Protein AF-A0A814EAT1-F1 (afdb_monomer_lite)

InterPro domains:
  IPR000109 Proton-dependent oligopeptide transporter family [PF00854] (18-79)
  IPR036259 MFS transporter superfamily [G3DSA:1.20.1250.20] (5-127)
  IPR036259 MFS transporter superfamily [SSF103473] (18-116)

Sequence (139 aa):
MNSEQLHVICIEDVPPLTVHILWQIIQYILLTVAEILVSITGLIFAYSQAPKRYKSVIMSAWLLTTAIGDLIVVLVAEVRLVKNQAGEFFLFAILMACGALIFGALGLRYKEIKPIDDVSEDQQLIIDKKAPEPEDIIE

Organism: NCBI:txid392033

Structure (mmCIF, N/CA/C/O backbone):
data_AF-A0A814EAT1-F1
#
_entry.id   AF-A0A814EAT1-F1
#
loop_
_atom_site.group_PDB
_atom_site.id
_atom_site.type_symbol
_atom_site.label_atom_id
_atom_site.label_alt_id
_atom_site.label_comp_id
_atom_site.label_asym_id
_atom_site.label_entity_id
_atom_site.label_seq_id
_atom_site.pdbx_PDB_ins_code
_atom_site.Cartn_x
_atom_site.Cartn_y
_atom_site.Cartn_z
_atom_site.occupancy
_atom_site.B_iso_or_equiv
_atom_site.auth_seq_id
_atom_site.auth_comp_id
_atom_site.auth_asym_id
_atom_site.auth_atom_id
_atom_site.pdbx_PDB_model_num
ATOM 1 N N . MET A 1 1 ? 63.106 -14.344 -14.082 1.00 48.66 1 MET A N 1
ATOM 2 C CA . MET A 1 1 ? 62.561 -13.310 -13.183 1.00 48.66 1 MET A CA 1
ATOM 3 C C . MET A 1 1 ? 61.749 -12.356 -14.039 1.00 48.66 1 MET A C 1
ATOM 5 O O . MET A 1 1 ? 62.345 -11.535 -14.711 1.00 48.66 1 MET A O 1
ATOM 9 N N . ASN A 1 2 ? 60.443 -12.598 -14.153 1.00 47.12 2 ASN A N 1
ATOM 10 C CA . ASN A 1 2 ? 59.424 -11.584 -14.442 1.00 47.12 2 ASN A CA 1
ATOM 11 C C . ASN A 1 2 ? 58.066 -12.250 -14.227 1.00 47.12 2 ASN A C 1
ATOM 13 O O . ASN A 1 2 ? 57.496 -12.898 -15.101 1.00 47.12 2 ASN A O 1
ATOM 17 N N . SER A 1 3 ? 57.680 -12.189 -12.963 1.00 56.75 3 SER A N 1
ATOM 18 C CA . SER A 1 3 ? 56.400 -12.550 -12.391 1.00 56.75 3 SER A CA 1
ATOM 19 C C . SER A 1 3 ? 55.269 -11.801 -13.098 1.00 56.75 3 SER A C 1
ATOM 21 O O . SER A 1 3 ? 55.304 -10.583 -13.221 1.00 56.75 3 SER A O 1
ATOM 23 N N . GLU A 1 4 ? 54.273 -12.583 -13.501 1.00 60.94 4 GLU A N 1
ATOM 24 C CA . GLU A 1 4 ? 52.855 -12.220 -13.535 1.00 60.94 4 GLU A CA 1
ATOM 25 C C . GLU A 1 4 ? 52.428 -11.168 -14.566 1.00 60.94 4 GLU A C 1
ATOM 27 O O . GLU A 1 4 ? 52.317 -9.971 -14.312 1.00 60.94 4 GLU A O 1
ATOM 32 N N . GLN A 1 5 ? 52.053 -11.698 -15.734 1.00 57.41 5 GLN A N 1
ATOM 33 C CA . GLN A 1 5 ? 50.922 -11.209 -16.518 1.00 57.41 5 GLN A CA 1
ATOM 34 C C . GLN A 1 5 ? 49.707 -11.044 -15.589 1.00 57.41 5 GLN A C 1
ATOM 36 O O . GLN A 1 5 ? 48.909 -11.966 -15.417 1.00 57.41 5 GLN A O 1
ATOM 41 N N . LEU A 1 6 ? 49.584 -9.878 -14.956 1.00 56.91 6 LEU A N 1
ATOM 42 C CA . LEU A 1 6 ? 48.354 -9.439 -14.316 1.00 56.91 6 LEU A CA 1
ATOM 43 C C . LEU A 1 6 ? 47.327 -9.247 -15.429 1.00 56.91 6 LEU A C 1
ATOM 45 O O . LEU A 1 6 ? 47.247 -8.202 -16.071 1.00 56.91 6 LEU A O 1
ATOM 49 N N . HIS A 1 7 ? 46.568 -10.306 -15.688 1.00 51.41 7 HIS A N 1
ATOM 50 C CA . HIS A 1 7 ? 45.357 -10.268 -16.484 1.00 51.41 7 HIS A CA 1
ATOM 51 C C . HIS A 1 7 ? 44.334 -9.439 -15.698 1.00 51.41 7 HIS A C 1
ATOM 53 O O . HIS A 1 7 ? 43.541 -9.966 -14.920 1.00 51.41 7 HIS A O 1
ATOM 59 N N . VAL A 1 8 ? 44.417 -8.115 -15.837 1.00 59.72 8 VAL A N 1
ATOM 60 C CA . VAL A 1 8 ? 43.425 -7.184 -15.306 1.00 59.72 8 VAL A CA 1
ATOM 61 C C . VAL A 1 8 ? 42.153 -7.412 -16.113 1.00 59.72 8 VAL A C 1
ATOM 63 O O . VAL A 1 8 ? 41.977 -6.880 -17.206 1.00 59.72 8 VAL A O 1
ATOM 66 N N . ILE A 1 9 ? 41.283 -8.273 -15.590 1.00 65.00 9 ILE A N 1
ATOM 67 C CA . ILE A 1 9 ? 39.902 -8.376 -16.043 1.00 65.00 9 ILE A CA 1
ATOM 68 C C . ILE A 1 9 ? 39.239 -7.086 -15.566 1.00 65.00 9 ILE A C 1
ATOM 70 O O . ILE A 1 9 ? 38.783 -6.995 -14.428 1.00 65.00 9 ILE A O 1
ATOM 74 N N . CYS A 1 10 ? 39.250 -6.055 -16.408 1.00 55.00 10 CYS A N 1
ATOM 75 C CA . CYS A 1 10 ? 38.364 -4.919 -16.227 1.00 55.00 10 CYS A CA 1
ATOM 76 C C . CYS A 1 10 ? 36.938 -5.457 -16.366 1.00 55.00 10 CYS A C 1
ATOM 78 O O . CYS A 1 10 ? 36.475 -5.725 -17.474 1.00 55.00 10 CYS A O 1
ATOM 80 N N . ILE A 1 11 ? 36.267 -5.676 -15.238 1.00 55.19 11 ILE A N 1
ATOM 81 C CA . ILE A 1 11 ? 34.826 -5.901 -15.211 1.00 55.19 11 ILE A CA 1
ATOM 82 C C . ILE A 1 11 ? 34.185 -4.531 -15.448 1.00 55.19 11 ILE A C 1
ATOM 84 O O . ILE A 1 11 ? 33.816 -3.834 -14.510 1.00 55.19 11 ILE A O 1
ATOM 88 N N . GLU A 1 12 ? 34.113 -4.118 -16.709 1.00 61.25 12 GLU A N 1
ATOM 89 C CA . GLU A 1 12 ? 33.227 -3.038 -17.140 1.00 61.25 12 GLU A CA 1
ATOM 90 C C . GLU A 1 12 ? 31.894 -3.691 -17.542 1.00 61.25 12 GLU A C 1
ATOM 92 O O . GLU A 1 12 ? 31.598 -3.856 -18.723 1.00 61.25 12 GLU A O 1
ATOM 97 N N . ASP A 1 13 ? 31.125 -4.164 -16.555 1.00 53.34 13 ASP A N 1
ATOM 98 C CA . ASP A 1 13 ? 29.834 -4.841 -16.778 1.00 53.34 13 ASP A CA 1
ATOM 99 C C . ASP A 1 13 ? 28.650 -3.951 -16.383 1.00 53.34 13 ASP A C 1
ATOM 101 O O . ASP A 1 13 ? 27.752 -4.344 -15.642 1.00 53.34 13 ASP A O 1
ATOM 105 N N . VAL A 1 14 ? 28.661 -2.696 -16.836 1.00 60.53 14 VAL A N 1
ATOM 106 C CA . VAL A 1 14 ? 27.442 -1.882 -16.870 1.00 60.53 14 VAL A CA 1
ATOM 107 C C . VAL A 1 14 ? 27.535 -0.856 -18.000 1.00 60.53 14 VAL A C 1
ATOM 109 O O . VAL A 1 14 ? 28.415 0.005 -17.963 1.00 60.53 14 VAL A O 1
ATOM 112 N N . PRO A 1 15 ? 26.642 -0.895 -19.008 1.00 64.00 15 PRO A N 1
ATOM 113 C CA . PRO A 1 15 ? 26.540 0.194 -19.971 1.00 64.00 15 PRO A CA 1
ATOM 114 C C . PRO A 1 15 ? 26.243 1.517 -19.238 1.00 64.00 15 PRO A C 1
ATOM 116 O O . PRO A 1 15 ? 25.535 1.512 -18.225 1.00 64.00 15 PRO A O 1
ATOM 119 N N . PRO A 1 16 ? 26.768 2.657 -19.724 1.00 54.06 16 PRO A N 1
ATOM 120 C CA . PRO A 1 16 ? 26.667 3.936 -19.037 1.00 54.06 16 PRO A CA 1
ATOM 121 C C . PRO A 1 16 ? 25.202 4.306 -18.790 1.00 54.06 16 PRO A C 1
ATOM 123 O O . PRO A 1 16 ? 24.387 4.367 -19.714 1.00 54.06 16 PRO A O 1
ATOM 126 N N . LEU A 1 17 ? 24.911 4.542 -17.511 1.00 59.91 17 LEU A N 1
ATOM 127 C CA . LEU A 1 17 ? 23.687 5.063 -16.909 1.00 59.91 17 LEU A CA 1
ATOM 128 C C . LEU A 1 17 ? 22.852 5.924 -17.882 1.00 59.91 17 LEU A C 1
ATOM 130 O O . LEU A 1 17 ? 23.020 7.137 -17.968 1.00 59.91 17 LEU A O 1
ATOM 134 N N . THR A 1 18 ? 21.937 5.294 -18.624 1.00 61.34 18 THR A N 1
ATOM 135 C CA . THR A 1 18 ? 21.117 5.972 -19.649 1.00 61.34 18 THR A CA 1
ATOM 136 C C . THR A 1 18 ? 19.918 6.715 -19.034 1.00 61.34 18 THR A C 1
ATOM 138 O O . THR A 1 18 ? 19.205 7.443 -19.720 1.00 61.34 18 THR A O 1
ATOM 141 N N . VAL A 1 19 ? 19.698 6.565 -17.724 1.00 68.75 19 VAL A N 1
ATOM 142 C CA . VAL A 1 19 ? 18.606 7.180 -16.957 1.00 68.75 19 VAL A CA 1
ATOM 143 C C . VAL A 1 19 ? 19.164 7.986 -15.787 1.00 68.75 19 VAL A C 1
ATOM 145 O O . VAL A 1 19 ? 19.921 7.474 -14.966 1.00 68.75 19 VAL A O 1
ATOM 148 N N . HIS A 1 20 ? 18.774 9.259 -15.689 1.00 78.38 20 HIS A N 1
ATOM 149 C CA . HIS A 1 20 ? 19.170 10.114 -14.571 1.00 78.38 20 HIS A CA 1
ATOM 150 C C . HIS A 1 20 ? 18.685 9.530 -13.237 1.00 78.38 20 HIS A C 1
ATOM 152 O O . HIS A 1 20 ? 17.485 9.376 -13.026 1.00 78.38 20 HIS A O 1
ATOM 158 N N . ILE A 1 21 ? 19.608 9.322 -12.294 1.00 81.19 21 ILE A N 1
ATOM 159 C CA . ILE A 1 21 ? 19.321 8.896 -10.911 1.00 81.19 21 ILE A CA 1
ATOM 160 C C . ILE A 1 21 ? 18.254 9.775 -10.224 1.00 81.19 21 ILE A C 1
ATOM 162 O O . ILE A 1 21 ? 17.457 9.288 -9.426 1.00 81.19 21 ILE A O 1
ATOM 166 N N . LEU A 1 22 ? 18.176 11.062 -10.587 1.00 83.81 22 LEU A N 1
ATOM 167 C CA . LEU A 1 22 ? 17.168 12.004 -10.085 1.00 83.81 22 LEU A CA 1
ATOM 168 C C . LEU A 1 22 ? 15.727 11.553 -10.373 1.00 83.81 22 LEU A C 1
ATOM 170 O O . LEU A 1 22 ? 14.838 11.787 -9.557 1.00 83.81 22 LEU A O 1
ATOM 174 N N . TRP A 1 23 ? 15.497 10.864 -11.492 1.00 85.06 23 TRP A N 1
ATOM 175 C CA . TRP A 1 23 ? 14.183 10.318 -11.836 1.00 85.06 23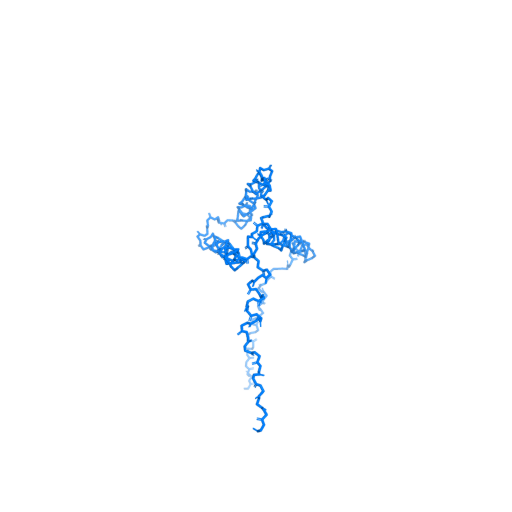 TRP A CA 1
ATOM 176 C C . TRP A 1 23 ? 13.809 9.071 -11.021 1.00 85.06 23 TRP A C 1
ATOM 178 O O . TRP A 1 23 ? 12.627 8.770 -10.880 1.00 85.06 23 TRP A O 1
ATOM 188 N N . GLN A 1 24 ? 14.777 8.371 -10.431 1.00 85.88 24 GLN A N 1
ATOM 189 C CA . GLN A 1 24 ? 14.509 7.274 -9.498 1.00 85.88 24 GLN A CA 1
ATOM 190 C C . GLN A 1 24 ? 14.049 7.820 -8.133 1.00 85.88 24 GLN A C 1
ATOM 192 O O . GLN A 1 24 ? 13.148 7.271 -7.502 1.00 85.88 24 GLN A O 1
ATOM 197 N N . ILE A 1 25 ? 14.631 8.942 -7.691 1.00 89.88 25 ILE A N 1
ATOM 198 C CA . ILE A 1 25 ? 14.323 9.568 -6.393 1.00 89.88 25 ILE A CA 1
ATOM 199 C C . ILE A 1 25 ? 12.845 9.954 -6.307 1.00 89.88 25 ILE A C 1
ATOM 201 O O . ILE A 1 25 ? 12.191 9.670 -5.304 1.00 89.88 25 ILE A O 1
ATOM 205 N N . ILE A 1 26 ? 12.298 10.557 -7.365 1.00 91.00 26 ILE A N 1
ATOM 206 C CA . ILE A 1 26 ? 10.885 10.956 -7.382 1.00 91.00 26 ILE A CA 1
ATOM 207 C C . ILE A 1 26 ? 9.944 9.750 -7.237 1.00 91.00 26 ILE A C 1
ATOM 209 O O . ILE A 1 26 ? 8.929 9.850 -6.550 1.00 91.00 26 ILE A O 1
ATOM 213 N N . GLN A 1 27 ? 10.302 8.592 -7.802 1.00 90.31 27 GLN A N 1
ATOM 214 C CA . GLN A 1 27 ? 9.508 7.368 -7.675 1.00 90.31 27 GLN A CA 1
ATOM 215 C C . GLN A 1 27 ? 9.521 6.835 -6.237 1.00 90.31 27 GLN A C 1
ATOM 217 O O . GLN A 1 27 ? 8.465 6.490 -5.715 1.00 90.31 27 GLN A O 1
ATOM 222 N N . TYR A 1 28 ? 10.676 6.836 -5.562 1.00 91.88 28 TYR A N 1
ATOM 223 C CA . TYR A 1 28 ? 10.766 6.415 -4.158 1.00 91.88 28 TYR A CA 1
ATOM 224 C C . TYR A 1 28 ? 10.005 7.345 -3.208 1.00 91.88 28 TYR A C 1
ATOM 226 O O . TYR A 1 28 ? 9.343 6.875 -2.282 1.00 91.88 28 TYR A O 1
ATOM 234 N N . ILE A 1 29 ? 10.042 8.658 -3.446 1.00 95.12 29 ILE A N 1
ATOM 235 C CA . ILE A 1 29 ? 9.265 9.614 -2.645 1.00 95.12 29 ILE A CA 1
ATOM 236 C C . ILE A 1 29 ? 7.767 9.341 -2.808 1.00 95.12 29 ILE A C 1
ATOM 238 O O . ILE A 1 29 ? 7.042 9.251 -1.822 1.00 95.12 29 ILE A O 1
ATOM 242 N N . LEU A 1 30 ? 7.293 9.158 -4.042 1.00 93.50 30 LEU A N 1
ATOM 243 C CA . LEU A 1 30 ? 5.880 8.881 -4.292 1.00 93.50 30 LEU A CA 1
ATOM 244 C C . LEU A 1 30 ? 5.446 7.539 -3.682 1.00 93.50 30 LEU A C 1
ATOM 246 O O . LEU A 1 30 ? 4.382 7.467 -3.068 1.00 93.50 30 LEU A O 1
ATOM 250 N N . LEU A 1 31 ? 6.283 6.504 -3.798 1.00 92.44 31 LEU A N 1
ATOM 251 C CA . LEU A 1 31 ? 6.033 5.185 -3.216 1.00 92.44 31 LEU A CA 1
ATOM 252 C C . LEU A 1 31 ? 5.895 5.253 -1.690 1.00 92.44 31 LEU A C 1
ATOM 254 O O . LEU A 1 31 ? 4.928 4.735 -1.142 1.00 92.44 31 LEU A O 1
ATOM 258 N N . THR A 1 32 ? 6.822 5.929 -1.011 1.00 94.75 32 THR A N 1
ATOM 259 C CA . THR A 1 32 ? 6.813 6.040 0.459 1.00 94.75 32 THR A CA 1
ATOM 260 C C . THR A 1 32 ? 5.619 6.843 0.974 1.00 94.75 32 THR A C 1
ATOM 262 O O . THR A 1 32 ? 4.998 6.458 1.962 1.00 94.75 32 THR A O 1
ATOM 265 N N . VAL A 1 33 ? 5.228 7.921 0.284 1.00 95.25 33 VAL A N 1
ATOM 266 C CA . VAL A 1 33 ? 4.002 8.667 0.618 1.00 95.25 33 VAL A CA 1
ATOM 267 C C . VAL A 1 33 ? 2.765 7.783 0.447 1.00 95.25 33 VAL A C 1
ATOM 269 O O . VAL A 1 33 ? 1.908 7.761 1.330 1.00 95.25 33 VAL A O 1
ATOM 272 N N . ALA A 1 34 ? 2.676 7.024 -0.649 1.00 91.31 34 ALA A N 1
ATOM 273 C CA . ALA A 1 34 ? 1.571 6.094 -0.875 1.00 91.31 34 ALA A CA 1
ATOM 274 C C . ALA A 1 34 ? 1.511 4.999 0.204 1.00 91.31 34 ALA A C 1
ATOM 276 O O . ALA A 1 34 ? 0.435 4.696 0.720 1.00 91.31 34 ALA A O 1
ATOM 277 N N . GLU A 1 35 ? 2.660 4.448 0.590 1.00 90.44 35 GLU A N 1
ATOM 278 C CA . GLU A 1 35 ? 2.766 3.430 1.633 1.00 90.44 35 GLU A CA 1
ATOM 279 C C . GLU A 1 35 ? 2.287 3.949 2.992 1.00 90.44 35 GLU A C 1
ATOM 281 O O . GLU A 1 35 ? 1.480 3.294 3.647 1.00 90.44 35 GLU A O 1
ATOM 286 N N . ILE A 1 36 ? 2.709 5.148 3.403 1.00 93.62 36 ILE A N 1
ATOM 287 C CA . ILE A 1 36 ? 2.289 5.752 4.676 1.00 93.62 36 ILE A CA 1
ATOM 288 C C . ILE A 1 36 ? 0.769 5.973 4.702 1.00 93.62 36 ILE A C 1
ATOM 290 O O . ILE A 1 36 ? 0.115 5.636 5.693 1.00 93.62 36 ILE A O 1
ATOM 294 N N . LEU A 1 37 ? 0.203 6.500 3.610 1.00 91.50 37 LEU A N 1
ATOM 295 C CA . LEU A 1 37 ? -1.228 6.798 3.503 1.00 91.50 37 LEU A CA 1
ATOM 296 C C . LEU A 1 37 ? -2.104 5.543 3.529 1.00 91.50 37 LEU A C 1
ATOM 298 O O . LEU A 1 37 ? -3.201 5.576 4.076 1.00 91.50 37 LEU A O 1
ATOM 302 N N . VAL A 1 38 ? -1.649 4.439 2.938 1.00 88.25 38 VAL A N 1
ATOM 303 C CA . VAL A 1 38 ? -2.427 3.194 2.921 1.00 88.25 38 VAL A CA 1
ATOM 304 C C . VAL A 1 38 ? -2.177 2.379 4.188 1.00 88.25 38 VAL A C 1
ATOM 306 O O . VAL A 1 38 ? -3.126 1.901 4.807 1.00 88.25 38 VAL A O 1
ATOM 309 N N . SER A 1 39 ? -0.916 2.238 4.599 1.00 90.12 39 SER A N 1
ATOM 310 C CA . SER A 1 39 ? -0.517 1.310 5.656 1.00 90.12 39 SER A CA 1
ATOM 311 C C . SER A 1 39 ? -0.753 1.865 7.056 1.00 90.12 39 SER A C 1
ATOM 313 O O . SER A 1 39 ? -1.537 1.309 7.826 1.00 90.12 39 SER A O 1
ATOM 315 N N . ILE A 1 40 ? -0.146 3.008 7.385 1.00 88.44 40 ILE A N 1
ATOM 316 C CA . ILE A 1 40 ? -0.226 3.574 8.739 1.00 88.44 40 ILE A CA 1
ATOM 317 C C . ILE A 1 40 ? -1.643 4.082 9.012 1.00 88.44 40 ILE A C 1
ATOM 319 O O . ILE A 1 40 ? -2.244 3.743 10.033 1.00 88.44 40 ILE A O 1
ATOM 323 N N . THR A 1 41 ? -2.212 4.859 8.089 1.00 89.69 41 THR A N 1
ATOM 324 C CA . THR A 1 41 ? -3.568 5.399 8.255 1.00 89.69 41 THR A CA 1
ATOM 325 C C . THR A 1 41 ? -4.631 4.297 8.228 1.00 89.69 41 THR A C 1
ATOM 327 O O . THR A 1 41 ? -5.548 4.325 9.050 1.00 89.69 41 THR A O 1
ATOM 330 N N . GLY A 1 42 ? -4.498 3.300 7.344 1.00 86.25 42 GLY A N 1
ATOM 331 C CA . GLY A 1 42 ? -5.428 2.170 7.262 1.00 86.25 42 GLY A CA 1
ATOM 332 C C . GLY A 1 42 ? -5.458 1.339 8.543 1.00 86.25 42 GLY A C 1
ATOM 333 O O . GLY A 1 42 ? -6.534 0.985 9.030 1.00 86.25 42 GLY A O 1
ATOM 334 N N . LEU A 1 43 ? -4.293 1.098 9.148 1.00 85.69 43 LEU A N 1
ATOM 335 C CA . LEU A 1 43 ? -4.198 0.347 10.395 1.00 85.69 43 LEU A CA 1
ATOM 336 C C . LEU A 1 43 ? -4.789 1.117 11.588 1.00 85.69 43 LEU A C 1
ATOM 338 O O . LEU A 1 43 ? -5.480 0.530 12.420 1.00 85.69 43 LEU A O 1
ATOM 342 N N . ILE A 1 44 ? -4.585 2.437 11.653 1.00 84.81 44 ILE A N 1
ATOM 343 C CA . ILE A 1 44 ? -5.189 3.298 12.687 1.00 84.81 44 ILE A CA 1
ATOM 344 C C . ILE A 1 44 ? -6.717 3.304 12.563 1.00 84.81 44 ILE A C 1
ATOM 346 O O . ILE A 1 44 ? -7.417 3.193 13.571 1.00 84.81 44 ILE A O 1
ATOM 350 N N . PHE A 1 45 ? -7.239 3.371 11.336 1.00 84.31 45 PHE A N 1
ATOM 351 C CA . PHE A 1 45 ? -8.673 3.252 11.086 1.00 84.31 45 PHE A CA 1
ATOM 352 C C . PHE A 1 45 ? -9.207 1.882 11.524 1.00 84.31 45 PHE A C 1
ATOM 354 O O . PHE A 1 45 ? -10.188 1.815 12.265 1.00 84.31 45 PHE A O 1
ATOM 361 N N . ALA A 1 46 ? -8.530 0.793 11.150 1.00 84.44 46 ALA A N 1
ATOM 362 C CA . ALA A 1 46 ? -8.920 -0.559 11.540 1.00 84.44 46 ALA A CA 1
ATOM 363 C C . ALA A 1 46 ? -8.925 -0.746 13.066 1.00 84.44 46 ALA A C 1
ATOM 365 O O . ALA A 1 46 ? -9.856 -1.336 13.609 1.00 84.44 46 ALA A O 1
ATOM 366 N N . TYR A 1 47 ? -7.936 -0.195 13.778 1.00 81.62 47 TYR A N 1
ATOM 367 C CA . TYR A 1 47 ? -7.914 -0.210 15.242 1.00 81.62 47 TYR A CA 1
ATOM 368 C C . TYR A 1 47 ? -9.002 0.652 15.875 1.00 81.62 47 TYR A C 1
ATOM 370 O O . TYR A 1 47 ? -9.510 0.283 16.932 1.00 81.62 47 TYR A O 1
ATOM 378 N N . SER A 1 48 ? -9.379 1.767 15.248 1.00 78.94 48 SER A N 1
ATOM 379 C CA . SER A 1 48 ? -10.475 2.612 15.727 1.00 78.94 48 SER A CA 1
ATOM 380 C C . SER A 1 48 ? -11.844 1.953 15.560 1.00 78.94 48 SER A C 1
ATOM 382 O O . SER A 1 48 ? -12.753 2.254 16.327 1.00 78.94 48 SER A O 1
ATOM 384 N N . GLN A 1 49 ? -12.005 1.079 14.567 1.00 78.31 49 GLN A N 1
ATOM 385 C CA . GLN A 1 49 ? -13.259 0.369 14.296 1.00 78.31 49 GLN A CA 1
ATOM 386 C C . GLN A 1 49 ? -13.356 -0.978 15.035 1.00 78.31 49 GLN A C 1
ATOM 388 O O . GLN A 1 49 ? -14.357 -1.684 14.916 1.00 78.31 49 GLN A O 1
ATOM 393 N N . ALA A 1 50 ? -12.327 -1.357 15.796 1.00 68.44 50 ALA A N 1
ATOM 394 C CA . ALA A 1 50 ? -12.230 -2.666 16.419 1.00 68.44 50 ALA A CA 1
ATOM 395 C C . ALA A 1 50 ? -12.414 -2.627 17.943 1.00 68.44 50 ALA A C 1
ATOM 397 O O . ALA A 1 50 ? -11.812 -1.789 18.619 1.00 68.44 50 ALA A O 1
ATOM 398 N N . PRO A 1 51 ? -13.153 -3.588 18.528 1.00 64.44 51 PRO A N 1
ATOM 399 C CA . PRO A 1 51 ? -13.219 -3.741 19.976 1.00 64.44 51 PRO A CA 1
ATOM 400 C C . PRO A 1 51 ? -11.820 -3.962 20.572 1.00 64.44 51 PRO A C 1
ATOM 402 O O . PRO A 1 51 ? -10.995 -4.683 20.002 1.00 64.44 51 PRO A O 1
ATOM 405 N N . LYS A 1 52 ? -11.562 -3.401 21.762 1.00 63.44 52 LYS A N 1
ATOM 406 C CA . LYS A 1 52 ? -10.233 -3.354 22.410 1.00 63.44 52 LYS A CA 1
ATOM 407 C C . LYS A 1 52 ? -9.533 -4.725 22.562 1.00 63.44 52 LYS A C 1
ATOM 409 O O . LYS A 1 52 ? -8.306 -4.763 22.628 1.00 63.44 52 LYS A O 1
ATOM 414 N N . ARG A 1 53 ? -10.270 -5.846 22.544 1.00 68.31 53 ARG A N 1
ATOM 415 C CA . ARG A 1 53 ? -9.732 -7.223 22.609 1.00 68.31 53 ARG A CA 1
ATOM 416 C C . ARG A 1 53 ? -9.146 -7.775 21.298 1.00 68.31 53 ARG A C 1
ATOM 418 O O . ARG A 1 53 ? -8.421 -8.761 21.362 1.00 68.31 53 ARG A O 1
ATOM 425 N N . TYR A 1 54 ? -9.394 -7.165 20.134 1.00 79.06 54 TYR A N 1
ATOM 426 C CA . TYR A 1 54 ? -8.984 -7.724 18.828 1.00 79.06 54 TYR A CA 1
ATOM 427 C C . TYR A 1 54 ? -7.755 -7.061 18.189 1.00 79.06 54 TYR A C 1
ATOM 429 O O . TYR A 1 54 ? -7.407 -7.383 17.054 1.00 79.06 54 TYR A O 1
ATOM 437 N N . LYS A 1 55 ? -7.049 -6.177 18.907 1.00 76.06 55 LYS A N 1
ATOM 438 C CA . LYS A 1 55 ? -5.891 -5.440 18.362 1.00 76.06 55 LYS A CA 1
ATOM 439 C C . LYS A 1 55 ? -4.816 -6.362 17.769 1.00 76.06 55 LYS A C 1
ATOM 441 O O . LYS A 1 55 ? -4.344 -6.122 16.664 1.00 76.06 55 LYS A O 1
ATOM 446 N N . SER A 1 56 ? -4.477 -7.454 18.461 1.00 86.75 56 SER A N 1
ATOM 447 C CA . SER A 1 56 ? -3.471 -8.414 17.976 1.00 86.75 56 SER A CA 1
ATOM 448 C C . SER A 1 56 ? -3.927 -9.180 16.727 1.00 86.75 56 SER A C 1
ATOM 450 O O . SER A 1 56 ? -3.111 -9.427 15.844 1.00 86.75 56 SER A O 1
ATOM 452 N N . VAL A 1 57 ? -5.223 -9.494 16.618 1.00 86.19 57 VAL A N 1
ATOM 453 C CA . VAL A 1 57 ? -5.795 -10.203 15.459 1.00 86.19 57 VAL A CA 1
ATOM 454 C C . VAL A 1 57 ? -5.780 -9.319 14.212 1.00 86.19 57 VAL A C 1
ATOM 456 O O . VAL A 1 57 ? -5.494 -9.794 13.120 1.00 86.19 57 VAL A O 1
ATOM 459 N N . ILE A 1 58 ? -6.044 -8.021 14.362 1.00 87.88 58 ILE A N 1
ATOM 460 C CA . ILE A 1 58 ? -5.990 -7.073 13.240 1.00 87.88 58 ILE A CA 1
ATOM 461 C C . ILE A 1 58 ? -4.554 -6.879 12.767 1.00 87.88 58 ILE A C 1
ATOM 463 O O . ILE A 1 58 ? -4.314 -6.874 11.565 1.00 87.88 58 ILE A O 1
ATOM 467 N N . MET A 1 59 ? -3.594 -6.796 13.693 1.00 89.25 59 MET A N 1
ATOM 468 C CA . MET A 1 59 ? -2.178 -6.723 13.333 1.00 89.25 59 MET A CA 1
ATOM 469 C C . MET A 1 59 ? -1.715 -7.973 12.576 1.00 89.25 59 MET A C 1
ATOM 471 O O . MET A 1 59 ? -1.031 -7.864 11.561 1.00 89.25 59 MET A O 1
ATOM 475 N N . SER A 1 60 ? -2.087 -9.171 13.038 1.00 91.56 60 SER A N 1
ATOM 476 C CA . SER A 1 60 ? -1.704 -10.410 12.356 1.00 91.56 60 SER A CA 1
ATOM 477 C C . SER A 1 60 ? -2.397 -10.562 11.001 1.00 91.56 60 SER A C 1
ATOM 479 O O . SER A 1 60 ? -1.752 -10.980 10.044 1.00 91.56 60 SER A O 1
ATOM 481 N N . ALA A 1 61 ? -3.667 -10.164 10.880 1.00 90.88 61 ALA A N 1
ATOM 482 C CA . ALA A 1 61 ? -4.383 -10.133 9.604 1.00 90.88 61 ALA A CA 1
ATOM 483 C C . ALA A 1 61 ? -3.771 -9.126 8.614 1.00 90.88 61 ALA A C 1
ATOM 485 O O . ALA A 1 61 ? -3.683 -9.406 7.416 1.00 90.88 61 ALA A O 1
ATOM 486 N N . TRP A 1 62 ? -3.303 -7.981 9.116 1.00 90.44 62 TRP A N 1
ATOM 487 C CA . TRP A 1 62 ? -2.576 -6.994 8.323 1.00 90.44 62 TRP A CA 1
ATOM 488 C C . TRP A 1 62 ? -1.279 -7.587 7.758 1.00 90.44 62 TRP A C 1
ATOM 490 O O . TRP A 1 62 ? -1.091 -7.612 6.544 1.00 90.44 62 TRP A O 1
ATOM 500 N N . LEU A 1 63 ? -0.436 -8.166 8.622 1.00 92.44 63 LEU A N 1
ATOM 501 C CA . LEU A 1 63 ? 0.818 -8.816 8.219 1.00 92.44 63 LEU A CA 1
ATOM 502 C C . LEU A 1 63 ? 0.595 -9.999 7.269 1.00 92.44 63 LEU A C 1
ATOM 504 O O . LEU A 1 63 ? 1.364 -10.188 6.330 1.00 92.44 63 LEU A O 1
ATOM 508 N N . LEU A 1 64 ? -0.467 -10.781 7.482 1.00 94.12 64 LEU A N 1
ATOM 509 C CA . LEU A 1 64 ? -0.839 -11.878 6.590 1.00 94.12 64 LEU A CA 1
ATOM 510 C C . LEU A 1 64 ? -1.166 -11.364 5.184 1.00 94.12 64 LEU A C 1
ATOM 512 O O . LEU A 1 64 ? -0.748 -11.963 4.198 1.00 94.12 64 LEU A O 1
ATOM 516 N N . THR A 1 65 ? -1.883 -10.244 5.089 1.00 91.31 65 THR A N 1
ATOM 517 C CA . THR A 1 65 ? -2.219 -9.631 3.798 1.00 91.31 65 THR A CA 1
ATOM 518 C C . THR A 1 65 ? -0.961 -9.132 3.084 1.00 91.31 65 THR A C 1
ATOM 520 O O . THR A 1 65 ? -0.811 -9.381 1.888 1.00 91.31 65 THR A O 1
ATOM 523 N N . THR A 1 66 ? -0.021 -8.511 3.808 1.00 92.69 66 THR A N 1
ATOM 524 C CA . THR A 1 66 ? 1.295 -8.130 3.261 1.00 92.69 66 THR A CA 1
ATOM 525 C C . THR A 1 66 ? 2.058 -9.347 2.736 1.00 92.69 66 THR A C 1
ATOM 527 O O . THR A 1 66 ? 2.500 -9.335 1.591 1.00 92.69 66 THR A O 1
ATOM 530 N N . ALA A 1 67 ? 2.125 -10.433 3.512 1.00 95.19 67 ALA A N 1
ATOM 531 C CA . ALA A 1 67 ? 2.815 -11.657 3.103 1.00 95.19 67 ALA A CA 1
ATOM 532 C C . ALA A 1 67 ? 2.196 -12.303 1.851 1.00 95.19 67 ALA A C 1
ATOM 534 O O . ALA A 1 67 ? 2.915 -12.817 0.996 1.00 95.19 67 ALA A O 1
ATOM 535 N N . ILE A 1 68 ? 0.865 -12.264 1.713 1.00 94.81 68 ILE A N 1
ATOM 536 C CA . ILE A 1 68 ? 0.180 -12.722 0.496 1.00 94.81 68 ILE A CA 1
ATOM 537 C C . ILE A 1 68 ? 0.553 -11.834 -0.700 1.00 94.81 68 ILE A C 1
ATOM 539 O O . ILE A 1 68 ? 0.774 -12.354 -1.792 1.00 94.81 68 ILE A O 1
ATOM 543 N N . GLY A 1 69 ? 0.653 -10.516 -0.506 1.00 91.88 69 GLY A N 1
ATOM 544 C CA . GLY A 1 69 ? 1.116 -9.584 -1.537 1.00 91.88 69 GLY A CA 1
ATOM 545 C C . GLY A 1 69 ? 2.522 -9.921 -2.035 1.00 91.88 69 GLY A C 1
ATOM 546 O O . GLY A 1 69 ? 2.722 -10.092 -3.238 1.00 91.88 69 GLY A O 1
ATOM 547 N N . ASP A 1 70 ? 3.465 -10.113 -1.112 1.00 92.75 70 ASP A N 1
ATOM 548 C CA . ASP A 1 70 ? 4.845 -10.492 -1.440 1.00 92.75 70 ASP A CA 1
ATOM 549 C C . ASP A 1 70 ? 4.909 -11.853 -2.147 1.00 92.75 70 ASP A C 1
ATOM 551 O O . ASP A 1 70 ? 5.627 -12.016 -3.137 1.00 92.75 70 ASP A O 1
ATOM 555 N N . LEU A 1 71 ? 4.103 -12.822 -1.700 1.00 93.81 71 LEU A N 1
ATOM 556 C CA . LEU A 1 71 ? 4.003 -14.135 -2.335 1.00 93.81 71 LEU A CA 1
ATOM 557 C C . LEU A 1 71 ? 3.537 -14.033 -3.794 1.00 93.81 71 LEU A C 1
ATOM 559 O O . LEU A 1 71 ? 4.080 -14.724 -4.656 1.00 93.81 71 LEU A O 1
ATOM 563 N N . ILE A 1 72 ? 2.557 -13.172 -4.088 1.00 89.88 72 ILE A N 1
ATOM 564 C CA . ILE A 1 72 ? 2.082 -12.943 -5.460 1.00 89.88 72 ILE A CA 1
ATOM 565 C C . ILE A 1 72 ? 3.204 -12.358 -6.323 1.00 89.88 72 ILE A C 1
ATOM 567 O O . ILE A 1 72 ? 3.401 -12.817 -7.447 1.00 89.88 72 ILE A O 1
ATOM 571 N N . VAL A 1 73 ? 3.962 -11.384 -5.810 1.00 89.75 73 VAL A N 1
ATOM 572 C CA . VAL A 1 73 ? 5.080 -10.768 -6.547 1.00 89.75 73 VAL A CA 1
ATOM 573 C C . VAL A 1 73 ? 6.156 -11.802 -6.880 1.00 89.75 73 VAL A C 1
ATOM 575 O O . VAL A 1 73 ? 6.582 -11.893 -8.032 1.00 89.75 73 VAL A O 1
ATOM 578 N N . VAL A 1 74 ? 6.549 -12.628 -5.905 1.00 90.75 74 VAL A N 1
ATOM 579 C CA . VAL A 1 74 ? 7.539 -13.699 -6.106 1.00 90.75 74 VAL A CA 1
ATOM 580 C C . VAL A 1 74 ? 7.039 -14.738 -7.106 1.00 90.75 74 VAL A C 1
ATOM 582 O O . VAL A 1 74 ? 7.781 -15.137 -8.002 1.00 90.75 74 VAL A O 1
ATOM 585 N N . LEU A 1 75 ? 5.773 -15.150 -7.004 1.00 89.00 75 LEU A N 1
ATOM 586 C CA . LEU A 1 75 ? 5.183 -16.114 -7.930 1.00 89.00 75 LEU A CA 1
ATOM 587 C C . LEU A 1 75 ? 5.197 -15.589 -9.372 1.00 89.00 75 LEU A C 1
ATOM 589 O O . LEU A 1 75 ? 5.556 -16.321 -10.291 1.00 89.00 75 LEU A O 1
ATOM 593 N N . VAL A 1 76 ? 4.827 -14.323 -9.581 1.00 85.50 76 VAL A N 1
ATOM 594 C CA . VAL A 1 76 ? 4.836 -13.704 -10.916 1.00 85.50 76 VAL A CA 1
ATOM 595 C C . VAL A 1 76 ? 6.258 -13.635 -11.482 1.00 85.50 76 VAL A C 1
ATOM 597 O O . VAL A 1 76 ? 6.443 -13.923 -12.666 1.00 85.50 76 VAL A O 1
ATOM 600 N N . ALA A 1 77 ? 7.249 -13.318 -10.643 1.00 84.88 77 ALA A N 1
ATOM 601 C CA . ALA A 1 77 ? 8.654 -13.266 -11.039 1.00 84.88 77 ALA A CA 1
ATOM 602 C C . ALA A 1 77 ? 9.211 -14.648 -11.435 1.00 84.88 77 ALA A C 1
ATOM 604 O O . ALA A 1 77 ? 9.891 -14.772 -12.455 1.00 84.88 77 ALA A O 1
ATOM 605 N N . GLU A 1 78 ? 8.885 -15.700 -10.680 1.00 85.12 78 GLU A N 1
ATOM 606 C CA . GLU A 1 78 ? 9.388 -17.056 -10.934 1.00 85.12 78 GLU A CA 1
ATOM 607 C C . GLU A 1 78 ? 8.755 -17.684 -12.183 1.00 85.12 78 GLU A C 1
ATOM 609 O O . GLU A 1 78 ? 9.428 -18.317 -12.998 1.00 85.12 78 GLU A O 1
ATOM 614 N N . VAL A 1 79 ? 7.451 -17.468 -12.383 1.00 81.31 79 VAL A N 1
ATOM 615 C CA . VAL A 1 79 ? 6.705 -18.058 -13.504 1.00 81.31 79 VAL A CA 1
ATOM 616 C C . VAL A 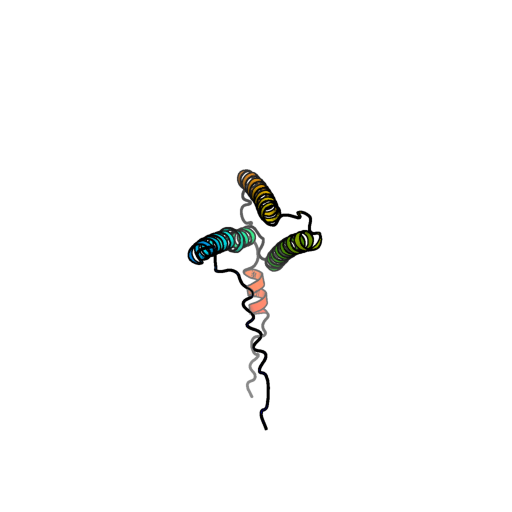1 79 ? 7.074 -17.398 -14.848 1.00 81.31 79 VAL A C 1
ATOM 618 O O . VAL A 1 79 ? 6.724 -17.929 -15.903 1.00 81.31 79 VAL A O 1
ATOM 621 N N . ARG A 1 80 ? 7.815 -16.271 -14.845 1.00 74.62 80 ARG A N 1
ATOM 622 C CA . ARG A 1 80 ? 8.196 -15.495 -16.046 1.00 74.62 80 ARG A CA 1
ATOM 623 C C . ARG A 1 80 ? 7.013 -15.306 -16.998 1.00 74.62 80 ARG A C 1
ATOM 625 O O . ARG A 1 80 ? 7.119 -15.542 -18.206 1.00 74.62 80 ARG A O 1
ATOM 632 N N . LEU A 1 81 ? 5.861 -14.914 -16.444 1.00 66.31 81 LEU A N 1
ATOM 633 C CA . LEU A 1 81 ? 4.604 -14.834 -17.197 1.00 66.31 81 LEU A CA 1
ATOM 634 C C . LEU A 1 81 ? 4.694 -13.904 -18.412 1.00 66.31 81 LEU A C 1
ATOM 636 O O . LEU A 1 81 ? 3.980 -14.112 -19.394 1.00 66.31 81 LEU A O 1
ATOM 640 N N . VAL A 1 82 ? 5.578 -12.903 -18.379 1.00 71.69 82 VAL A N 1
ATOM 641 C CA . VAL A 1 82 ? 5.783 -11.965 -19.481 1.00 71.69 82 VAL A CA 1
ATOM 642 C C . VAL A 1 82 ? 7.267 -11.909 -19.835 1.00 71.69 82 VAL A C 1
ATOM 644 O O . VAL A 1 82 ? 8.099 -11.527 -19.029 1.00 71.69 82 VAL A O 1
ATOM 647 N N . LYS A 1 83 ? 7.618 -12.254 -21.081 1.00 72.44 83 LYS A N 1
ATOM 648 C CA . LYS A 1 83 ? 9.016 -12.220 -21.562 1.00 72.44 83 LYS A CA 1
ATOM 649 C C . LYS A 1 83 ? 9.612 -10.804 -21.634 1.00 72.44 83 LYS A C 1
ATOM 651 O O . LYS A 1 83 ? 10.825 -10.664 -21.755 1.00 72.44 83 LYS A O 1
ATOM 656 N N . ASN A 1 84 ? 8.766 -9.773 -21.582 1.00 80.06 84 ASN A N 1
ATOM 657 C CA . ASN A 1 84 ? 9.151 -8.367 -21.660 1.00 80.06 84 ASN A CA 1
ATOM 658 C C . ASN A 1 84 ? 9.018 -7.691 -20.289 1.00 80.06 84 ASN A C 1
ATOM 660 O O . ASN A 1 84 ? 7.909 -7.574 -19.771 1.00 80.06 84 ASN A O 1
ATOM 664 N N . GLN A 1 85 ? 10.110 -7.110 -19.791 1.00 76.81 85 GLN A N 1
ATOM 665 C CA . GLN A 1 85 ? 10.158 -6.387 -18.512 1.00 76.81 85 GLN A CA 1
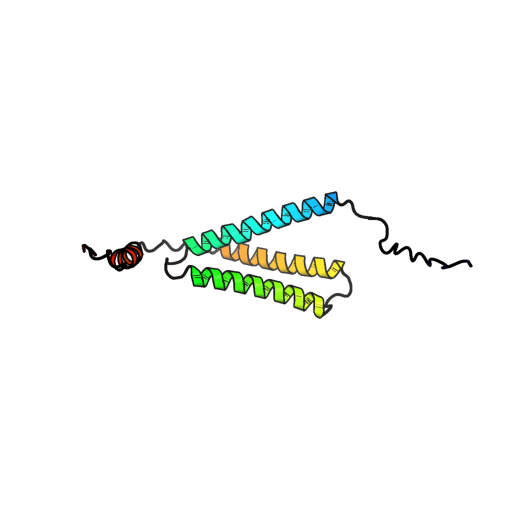ATOM 666 C C . GLN A 1 85 ? 9.166 -5.210 -18.434 1.00 76.81 85 GLN A C 1
ATOM 668 O O . GLN A 1 85 ? 8.552 -4.966 -17.401 1.00 76.81 85 GLN A O 1
ATOM 673 N N . ALA A 1 86 ? 8.921 -4.515 -19.552 1.00 82.19 86 ALA A N 1
ATOM 674 C CA . ALA A 1 86 ? 7.888 -3.478 -19.610 1.00 82.19 86 ALA A CA 1
ATOM 675 C C . ALA A 1 86 ? 6.478 -4.038 -19.343 1.00 82.19 86 ALA A C 1
ATOM 677 O O . ALA A 1 86 ? 5.667 -3.392 -18.686 1.00 82.19 86 ALA A O 1
ATOM 678 N N . GLY A 1 87 ? 6.186 -5.247 -19.830 1.00 82.81 87 GLY A N 1
ATOM 679 C CA . GLY A 1 87 ? 4.884 -5.877 -19.639 1.00 82.81 87 GLY A CA 1
ATOM 680 C C . GLY A 1 87 ? 4.651 -6.349 -18.203 1.00 82.81 87 GLY A C 1
ATOM 681 O O . GLY A 1 87 ? 3.516 -6.298 -17.742 1.00 82.81 87 GLY A O 1
ATOM 682 N N . GLU A 1 88 ? 5.706 -6.714 -17.469 1.00 83.06 88 GLU A N 1
ATOM 683 C CA . GLU A 1 88 ? 5.621 -6.991 -16.028 1.00 83.06 88 GLU A CA 1
ATOM 684 C C . GLU A 1 88 ? 5.227 -5.732 -15.243 1.00 83.06 88 GLU A C 1
ATOM 686 O O . GLU A 1 88 ? 4.302 -5.775 -14.432 1.00 83.06 88 GLU A O 1
ATOM 691 N N . PHE A 1 89 ? 5.842 -4.580 -15.545 1.00 85.44 89 PHE A N 1
ATOM 692 C CA . PHE A 1 89 ? 5.471 -3.309 -14.914 1.00 85.44 89 PHE A CA 1
ATOM 693 C C . PHE A 1 89 ? 4.019 -2.912 -15.205 1.00 85.44 89 PHE A C 1
ATOM 695 O O . PHE A 1 89 ? 3.309 -2.480 -14.296 1.00 85.44 89 PHE A O 1
ATOM 702 N N . PHE A 1 90 ? 3.545 -3.094 -16.442 1.00 88.38 90 PHE A N 1
ATOM 703 C CA . PHE A 1 90 ? 2.141 -2.838 -16.778 1.00 88.38 90 PHE A CA 1
ATOM 704 C C . PHE A 1 90 ? 1.182 -3.814 -16.091 1.00 88.38 90 PHE A C 1
ATOM 706 O O . PHE A 1 90 ? 0.116 -3.392 -15.647 1.00 88.38 90 PHE A O 1
ATOM 713 N N . LEU A 1 91 ? 1.550 -5.091 -15.960 1.00 88.06 91 LEU A N 1
ATOM 714 C CA . LEU A 1 91 ? 0.755 -6.083 -15.235 1.00 88.06 91 LEU A CA 1
ATOM 715 C C . LEU A 1 91 ? 0.588 -5.671 -13.770 1.00 88.06 91 LEU A C 1
ATOM 717 O O . LEU A 1 91 ? -0.543 -5.606 -13.286 1.00 88.06 91 LEU A O 1
ATOM 721 N N . PHE A 1 92 ? 1.681 -5.326 -13.083 1.00 87.62 92 PHE A N 1
ATOM 722 C CA . PHE A 1 92 ? 1.617 -4.856 -11.698 1.00 87.62 92 PHE A CA 1
ATOM 723 C C . PHE A 1 92 ? 0.825 -3.553 -11.565 1.00 87.62 92 PHE A C 1
ATOM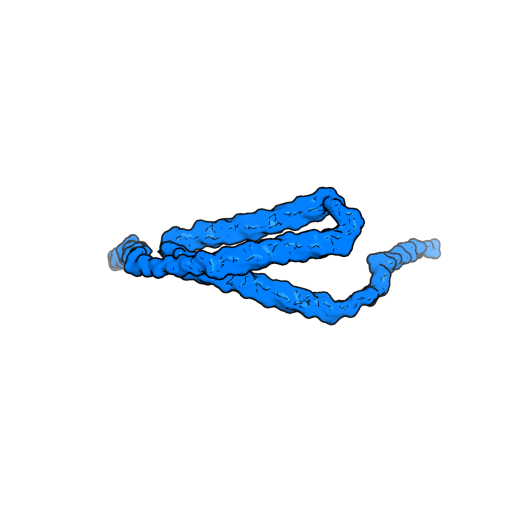 725 O O . PHE A 1 92 ? 0.016 -3.424 -10.647 1.00 87.62 92 PHE A O 1
ATOM 732 N N . ALA A 1 93 ? 0.982 -2.617 -12.505 1.00 89.69 93 ALA A N 1
ATOM 733 C CA . ALA A 1 93 ? 0.210 -1.379 -12.516 1.00 89.69 93 ALA A CA 1
ATOM 734 C C . ALA A 1 93 ? -1.299 -1.637 -12.667 1.00 89.69 93 ALA A C 1
ATOM 736 O O . ALA A 1 93 ? -2.093 -1.045 -11.939 1.00 89.69 93 ALA A O 1
ATOM 737 N N . ILE A 1 94 ? -1.706 -2.543 -13.566 1.00 91.31 94 ILE A N 1
ATOM 738 C CA . ILE A 1 94 ? -3.115 -2.919 -13.758 1.00 91.31 94 ILE A CA 1
ATOM 739 C C . ILE A 1 94 ? -3.661 -3.618 -12.511 1.00 91.31 94 ILE A C 1
ATOM 741 O O . ILE A 1 94 ? -4.757 -3.290 -12.058 1.00 91.31 94 ILE A O 1
ATOM 745 N N . LEU A 1 95 ? -2.899 -4.544 -11.926 1.00 90.19 95 LEU A N 1
ATOM 746 C CA . LEU A 1 95 ? -3.296 -5.250 -10.709 1.00 90.19 95 LEU A CA 1
ATOM 747 C C . LEU A 1 95 ? -3.518 -4.271 -9.542 1.00 90.19 95 LEU A C 1
ATOM 749 O O . LEU A 1 95 ? -4.555 -4.328 -8.878 1.00 90.19 95 LEU A O 1
ATOM 753 N N . MET A 1 96 ? -2.593 -3.326 -9.351 1.00 90.50 96 MET A N 1
ATOM 754 C CA . MET A 1 96 ? -2.706 -2.266 -8.345 1.00 90.50 96 MET A CA 1
ATOM 755 C C . MET A 1 96 ? -3.875 -1.318 -8.625 1.00 90.50 96 MET A C 1
ATOM 757 O O . MET A 1 96 ? -4.610 -0.971 -7.701 1.00 90.50 96 MET A O 1
ATOM 761 N N . ALA A 1 97 ? -4.098 -0.930 -9.884 1.00 92.06 97 ALA A N 1
ATOM 762 C CA . ALA A 1 97 ? -5.219 -0.074 -10.269 1.00 92.06 97 ALA A CA 1
ATOM 763 C C . ALA A 1 97 ? -6.571 -0.747 -9.987 1.00 92.06 97 ALA A C 1
ATOM 765 O O . ALA A 1 97 ? -7.465 -0.119 -9.421 1.00 92.06 97 ALA A O 1
ATOM 766 N N . CYS A 1 98 ? -6.711 -2.036 -10.308 1.00 93.69 98 CYS A N 1
ATOM 767 C CA . CYS A 1 98 ? -7.893 -2.821 -9.957 1.00 93.69 98 CYS A CA 1
ATOM 768 C C . CYS A 1 98 ? -8.111 -2.868 -8.436 1.00 93.69 98 CYS A C 1
ATOM 770 O O . CYS A 1 98 ? -9.226 -2.623 -7.975 1.00 93.69 98 CYS A O 1
ATOM 772 N N . GLY A 1 99 ? -7.055 -3.123 -7.654 1.00 89.69 99 GLY A N 1
ATOM 773 C CA . GLY A 1 99 ? -7.123 -3.114 -6.189 1.00 89.69 99 GLY A CA 1
ATOM 774 C C . GLY A 1 99 ? -7.569 -1.761 -5.626 1.00 89.69 99 GLY A C 1
ATOM 775 O O . GLY A 1 99 ? -8.480 -1.704 -4.798 1.00 89.69 99 GLY A O 1
ATOM 776 N N . ALA A 1 100 ? -7.002 -0.666 -6.135 1.00 89.75 100 ALA A N 1
ATOM 777 C CA . ALA A 1 100 ? -7.366 0.693 -5.745 1.00 89.75 100 ALA A CA 1
ATOM 778 C C . ALA A 1 100 ? -8.823 1.039 -6.099 1.00 89.75 100 ALA A C 1
ATOM 780 O O . ALA A 1 100 ? -9.523 1.643 -5.287 1.00 89.75 100 ALA A O 1
ATOM 781 N N . LEU A 1 101 ? -9.311 0.625 -7.275 1.00 91.94 101 LEU A N 1
ATOM 782 C CA . LEU A 1 101 ? -10.703 0.835 -7.687 1.00 91.94 101 LEU A CA 1
ATOM 783 C C . LEU A 1 101 ? -11.690 0.075 -6.796 1.00 91.94 101 LEU A C 1
ATOM 785 O O . LEU A 1 101 ? -12.698 0.647 -6.379 1.00 91.94 101 LEU A O 1
ATOM 789 N N . ILE A 1 102 ? -11.402 -1.190 -6.477 1.00 91.44 102 ILE A N 1
ATOM 790 C CA . ILE A 1 102 ? -12.242 -1.999 -5.583 1.00 91.44 102 ILE A CA 1
ATOM 791 C C . ILE A 1 102 ? -12.265 -1.379 -4.185 1.00 91.44 102 ILE A C 1
ATOM 793 O O . ILE A 1 102 ? -13.342 -1.187 -3.620 1.00 91.44 102 ILE A O 1
ATOM 797 N N . PHE A 1 103 ? -11.098 -1.018 -3.644 1.00 86.25 103 PHE A N 1
ATOM 798 C CA . PHE A 1 103 ? -10.994 -0.386 -2.330 1.00 86.25 103 PHE A CA 1
ATOM 799 C C . PHE A 1 103 ? -11.746 0.951 -2.279 1.00 86.25 103 PHE A C 1
ATOM 801 O O . PHE A 1 103 ? -12.529 1.183 -1.359 1.00 86.25 103 PHE A O 1
ATOM 808 N N . GLY A 1 104 ? -11.591 1.794 -3.303 1.00 87.69 104 GLY A N 1
ATOM 809 C CA . GLY A 1 104 ? -12.332 3.048 -3.428 1.00 87.69 104 GLY A CA 1
ATOM 810 C C . GLY A 1 104 ? -13.847 2.832 -3.489 1.00 87.69 104 GLY A C 1
ATOM 811 O O . GLY A 1 104 ? -14.598 3.499 -2.779 1.00 87.69 104 GLY A O 1
ATOM 812 N N . ALA A 1 105 ? -14.314 1.857 -4.272 1.00 89.12 105 ALA A N 1
ATOM 813 C CA . ALA A 1 105 ? -15.735 1.528 -4.367 1.00 89.12 105 ALA A CA 1
ATOM 814 C C . ALA A 1 105 ? -16.317 1.007 -3.039 1.00 89.12 105 ALA A C 1
ATOM 816 O O . ALA A 1 105 ? -17.431 1.383 -2.668 1.00 89.12 105 ALA A O 1
ATOM 817 N N . LEU A 1 106 ? -15.568 0.171 -2.311 1.00 84.81 106 LEU A N 1
ATOM 818 C CA . LEU A 1 106 ? -15.954 -0.324 -0.986 1.00 84.81 106 LEU A CA 1
ATOM 819 C C . LEU A 1 106 ? -15.987 0.800 0.054 1.00 84.81 106 LEU A C 1
ATOM 821 O O . LEU A 1 106 ? -16.930 0.861 0.840 1.00 84.81 106 LEU A O 1
ATOM 825 N N . GLY A 1 107 ? -15.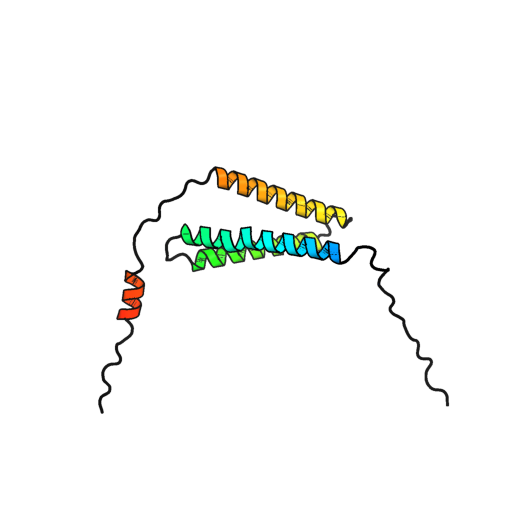021 1.722 0.016 1.00 81.38 107 GLY A N 1
ATOM 826 C CA . GLY A 1 107 ? -14.985 2.895 0.891 1.00 81.38 107 GLY A CA 1
ATOM 827 C C . GLY A 1 107 ? -16.216 3.789 0.729 1.00 81.38 107 GLY A C 1
ATOM 828 O O . GLY A 1 107 ? -16.804 4.212 1.717 1.00 81.38 107 GLY A O 1
ATOM 829 N N . LEU A 1 108 ? -16.691 3.989 -0.505 1.00 81.44 108 LEU A N 1
ATOM 830 C CA . LEU A 1 108 ? -17.923 4.749 -0.768 1.00 81.44 108 LEU A CA 1
ATOM 831 C C . LEU A 1 108 ? -19.193 4.067 -0.236 1.00 81.44 108 LEU A C 1
ATOM 833 O O . LEU A 1 108 ? -20.221 4.720 -0.062 1.00 81.44 108 LEU A O 1
ATOM 837 N N . ARG A 1 109 ? -19.156 2.751 -0.015 1.00 81.44 109 ARG A N 1
ATOM 838 C CA . ARG A 1 109 ? -20.284 1.959 0.499 1.00 81.44 109 ARG A CA 1
ATOM 839 C C . ARG A 1 109 ? -20.167 1.659 1.992 1.00 81.44 109 ARG A C 1
ATOM 841 O O . ARG A 1 109 ? -21.067 1.025 2.543 1.00 81.44 109 ARG A O 1
ATOM 848 N N . TYR A 1 110 ? -19.094 2.102 2.642 1.00 78.12 110 TYR A N 1
ATOM 849 C CA . TYR A 1 110 ? -18.851 1.828 4.048 1.00 78.12 110 TYR A CA 1
ATOM 850 C C . TYR A 1 110 ? -19.757 2.688 4.939 1.00 78.12 110 TYR A C 1
ATOM 852 O O . TYR A 1 110 ? -19.794 3.911 4.823 1.00 78.12 110 TYR A O 1
ATOM 860 N N . LYS A 1 111 ? -20.499 2.036 5.841 1.00 66.75 111 LYS A N 1
ATOM 861 C CA . LYS A 1 111 ? -21.319 2.683 6.870 1.00 66.75 111 LYS A CA 1
ATOM 862 C C . LYS A 1 111 ? -20.622 2.508 8.213 1.00 66.75 111 LYS A C 1
ATOM 864 O O . LYS A 1 111 ? -20.460 1.379 8.668 1.00 66.75 111 LYS A O 1
ATOM 869 N N . GLU A 1 112 ? -20.231 3.620 8.824 1.00 61.69 112 GLU A N 1
ATOM 870 C CA . GLU A 1 112 ? -19.542 3.645 10.115 1.00 61.69 112 GLU A CA 1
ATOM 871 C C . GLU A 1 112 ? -20.369 2.952 11.205 1.00 61.69 112 GLU A C 1
ATOM 873 O O . GLU A 1 112 ? -21.561 3.229 11.389 1.00 61.69 112 GLU A O 1
ATOM 878 N N . ILE A 1 113 ? -19.726 2.041 11.934 1.00 65.50 113 ILE A N 1
ATOM 879 C CA . ILE A 1 113 ? -20.296 1.399 13.115 1.00 65.50 113 ILE A CA 1
ATOM 880 C C . ILE A 1 113 ? -19.898 2.276 14.305 1.00 65.50 113 ILE A C 1
ATOM 882 O O . ILE A 1 113 ? -18.717 2.530 14.524 1.00 65.50 113 ILE A O 1
ATOM 886 N N . LYS A 1 114 ? -20.878 2.783 15.061 1.00 58.06 114 LYS A N 1
ATOM 887 C CA . LYS A 1 114 ? -20.591 3.555 16.277 1.00 58.06 114 LYS A CA 1
ATOM 888 C C . LYS A 1 114 ? -19.876 2.647 17.286 1.00 58.06 114 LYS A C 1
ATOM 890 O O . LYS A 1 114 ? -20.348 1.523 17.480 1.00 58.06 114 LYS A O 1
ATOM 895 N N . PRO A 1 115 ? -18.782 3.100 17.919 1.00 56.62 115 PRO A N 1
ATOM 896 C CA . PRO A 1 115 ? -18.143 2.332 18.974 1.00 56.62 115 PRO A CA 1
ATOM 897 C C . PRO A 1 115 ? -19.164 2.092 20.091 1.00 56.62 115 PRO A C 1
ATOM 899 O O . PRO A 1 115 ? -19.848 3.011 20.532 1.00 56.62 115 PRO A O 1
ATOM 902 N N . ILE A 1 116 ? -19.324 0.828 20.471 1.00 50.31 116 ILE A N 1
ATOM 903 C CA . ILE A 1 116 ? -20.041 0.427 21.680 1.00 50.31 116 ILE A CA 1
ATOM 904 C C . ILE A 1 116 ? -19.070 0.707 22.831 1.00 50.31 116 ILE A C 1
ATOM 906 O O . ILE A 1 116 ? -17.983 0.121 22.885 1.00 50.31 116 ILE A O 1
ATOM 910 N N . ASP A 1 117 ? -19.422 1.694 23.652 1.00 67.94 117 ASP A N 1
ATOM 911 C CA . ASP A 1 117 ? -18.659 2.216 24.783 1.00 67.94 117 ASP A CA 1
ATOM 912 C C . ASP A 1 117 ? -18.607 1.221 25.951 1.00 67.94 117 ASP A C 1
ATOM 914 O O . ASP A 1 117 ? -19.099 1.516 27.036 1.00 67.94 117 ASP A O 1
ATOM 918 N N . ASP A 1 118 ? -18.042 0.022 25.779 1.00 56.62 118 ASP A N 1
ATOM 919 C CA . ASP A 1 118 ? -18.032 -0.922 26.895 1.00 56.62 118 ASP A CA 1
ATOM 920 C C . ASP A 1 118 ? -16.780 -1.819 26.933 1.00 56.62 118 ASP A C 1
ATOM 922 O O . ASP A 1 118 ? -16.508 -2.633 26.051 1.00 56.62 118 ASP A O 1
ATOM 926 N N . VAL A 1 119 ? -16.065 -1.704 28.059 1.00 56.28 119 VAL A N 1
ATOM 927 C CA . VAL A 1 119 ? -15.121 -2.671 28.646 1.00 56.28 119 VAL A CA 1
ATOM 928 C C . VAL A 1 119 ? -13.703 -2.707 28.061 1.00 56.28 119 VAL A C 1
ATOM 930 O O . VAL A 1 119 ? -13.353 -3.499 27.185 1.00 56.28 119 VAL A O 1
ATOM 933 N N . SER A 1 120 ? -12.817 -1.886 28.635 1.00 58.00 120 SER A N 1
ATOM 934 C CA . SER A 1 120 ? -11.493 -2.341 29.136 1.00 58.00 120 SER A CA 1
ATOM 935 C C . SER A 1 120 ? -10.660 -1.214 29.757 1.00 58.00 120 SER A C 1
ATOM 937 O O . SER A 1 120 ? -9.441 -1.209 29.643 1.00 58.00 120 SER A O 1
ATOM 939 N N . GLU A 1 121 ? -11.293 -0.279 30.462 1.00 57.88 121 GLU A N 1
ATOM 940 C CA . GLU A 1 121 ? -10.612 0.283 31.639 1.00 57.88 121 GLU A CA 1
ATOM 941 C C . GLU A 1 121 ? -10.667 -0.749 32.777 1.00 57.88 121 GLU A C 1
ATOM 943 O O . GLU A 1 121 ? -9.655 -1.049 33.399 1.00 57.88 121 GLU A O 1
ATOM 948 N N . ASP A 1 122 ? -11.793 -1.451 32.909 1.00 56.94 122 ASP A N 1
ATOM 949 C CA . ASP A 1 122 ? -12.054 -2.459 33.943 1.00 56.94 122 ASP A CA 1
ATOM 950 C C . ASP A 1 122 ? -11.040 -3.613 33.937 1.00 56.94 122 ASP A C 1
ATOM 952 O O . ASP A 1 122 ? -10.623 -4.074 34.991 1.00 56.94 122 ASP A O 1
ATOM 956 N N . GLN A 1 123 ? -10.588 -4.078 32.765 1.00 61.09 123 GLN A N 1
ATOM 957 C CA . GLN A 1 123 ? -9.660 -5.214 32.681 1.00 61.09 123 GLN A CA 1
ATOM 958 C C . GLN A 1 123 ? -8.196 -4.818 32.926 1.00 61.09 123 GLN A C 1
ATOM 960 O O . GLN A 1 123 ? -7.435 -5.624 33.456 1.00 61.09 123 GLN A O 1
ATOM 965 N N . GLN A 1 124 ? -7.812 -3.580 32.596 1.00 59.78 124 GLN A N 1
ATOM 966 C CA . GLN A 1 124 ? -6.518 -3.013 32.987 1.00 59.78 124 GLN A CA 1
ATOM 967 C C . GLN A 1 124 ? -6.495 -2.707 34.487 1.00 59.78 124 GLN A C 1
ATOM 969 O O . GLN A 1 124 ? -5.519 -3.049 35.144 1.00 59.78 124 GLN A O 1
ATOM 974 N N . LEU A 1 125 ? -7.605 -2.208 35.042 1.00 62.03 125 LEU A N 1
ATOM 975 C CA . LEU A 1 125 ? -7.802 -2.059 36.485 1.00 62.03 125 LEU A CA 1
ATOM 976 C C . LEU A 1 125 ? -7.782 -3.408 37.217 1.00 62.03 125 LEU A C 1
ATOM 978 O O . LEU A 1 125 ? -7.298 -3.466 38.339 1.00 62.03 125 LEU A O 1
ATOM 982 N N . ILE A 1 126 ? -8.268 -4.499 36.613 1.00 61.50 126 ILE A N 1
ATOM 983 C CA . ILE A 1 126 ? -8.164 -5.845 37.202 1.00 61.50 126 ILE A CA 1
ATOM 984 C C . ILE A 1 126 ? -6.718 -6.351 37.172 1.00 61.50 126 ILE A C 1
ATOM 986 O O . ILE A 1 126 ? -6.302 -6.969 38.139 1.00 61.50 126 ILE A O 1
ATOM 990 N N . ILE A 1 127 ? -5.947 -6.107 36.107 1.00 64.44 127 ILE A N 1
ATOM 991 C CA . ILE A 1 127 ? -4.538 -6.538 36.030 1.00 64.44 127 ILE A CA 1
ATOM 992 C C . ILE A 1 127 ? -3.668 -5.730 37.002 1.00 64.44 127 ILE A C 1
ATOM 994 O O . ILE A 1 127 ? -2.857 -6.318 37.710 1.00 64.44 127 ILE A O 1
ATOM 998 N N . ASP A 1 128 ? -3.896 -4.420 37.090 1.00 65.81 128 ASP A N 1
ATOM 999 C CA . ASP A 1 128 ? -3.198 -3.516 38.010 1.00 65.81 128 ASP A CA 1
ATOM 1000 C C . ASP A 1 128 ? -3.574 -3.796 39.478 1.00 65.81 128 ASP A C 1
ATOM 1002 O O . ASP A 1 128 ? -2.700 -3.914 40.327 1.00 65.81 128 ASP A O 1
ATOM 1006 N N . LYS A 1 129 ? -4.857 -4.072 39.776 1.00 64.00 129 LYS A N 1
ATOM 1007 C CA . LYS A 1 129 ? -5.295 -4.533 41.112 1.00 64.00 129 LYS A CA 1
ATOM 1008 C C . LYS A 1 129 ? -4.902 -5.974 41.447 1.00 64.00 129 LYS A C 1
ATOM 1010 O O . LYS A 1 129 ? -5.011 -6.369 42.605 1.00 64.00 129 LYS A O 1
ATOM 1015 N N . LYS A 1 130 ? -4.551 -6.799 40.454 1.00 66.75 130 LYS A N 1
ATOM 1016 C CA . LYS A 1 130 ? -4.165 -8.208 40.653 1.00 66.75 130 LYS A CA 1
ATOM 1017 C C . LYS A 1 130 ? -2.656 -8.383 40.789 1.00 66.75 130 LYS A C 1
ATOM 1019 O O . LYS A 1 130 ? -2.238 -9.459 41.222 1.00 66.75 130 LYS A O 1
ATOM 1024 N N . ALA A 1 131 ? -1.854 -7.366 40.467 1.00 66.19 131 ALA A N 1
ATOM 1025 C CA . ALA A 1 131 ? -0.481 -7.321 40.938 1.00 66.19 131 ALA A CA 1
ATOM 1026 C C . ALA A 1 131 ? -0.533 -7.367 42.474 1.00 66.19 131 ALA A C 1
ATOM 1028 O O . ALA A 1 131 ? -1.234 -6.546 43.067 1.00 66.19 131 ALA A O 1
ATOM 1029 N N . PRO A 1 132 ? 0.097 -8.361 43.123 1.00 58.81 132 PRO A N 1
ATOM 1030 C CA . PRO A 1 132 ? 0.183 -8.349 44.570 1.00 58.81 132 PRO A CA 1
ATOM 1031 C C . PRO A 1 132 ? 0.873 -7.039 44.949 1.00 58.81 132 PRO A C 1
ATOM 1033 O O . PRO A 1 132 ? 1.991 -6.781 44.495 1.00 58.81 132 PRO A O 1
ATOM 1036 N N . GLU A 1 133 ? 0.195 -6.202 45.741 1.00 63.56 133 GLU A N 1
ATOM 1037 C CA . GLU A 1 133 ? 0.908 -5.247 46.585 1.00 63.56 133 GLU A CA 1
ATOM 1038 C C . GLU A 1 133 ? 2.077 -6.018 47.210 1.00 63.56 133 GLU A C 1
ATOM 1040 O O . GLU A 1 133 ? 1.865 -7.165 47.625 1.00 63.56 133 GLU A O 1
ATOM 1045 N N . PRO A 1 134 ? 3.308 -5.476 47.215 1.00 61.94 134 PRO A N 1
ATOM 1046 C CA . PRO A 1 134 ? 4.362 -6.077 48.004 1.00 61.94 134 PRO A CA 1
ATOM 1047 C C . PRO A 1 134 ? 3.850 -6.070 49.443 1.00 61.94 134 PRO A C 1
ATOM 1049 O O . PRO A 1 134 ? 3.839 -5.024 50.087 1.00 61.94 134 PRO A O 1
ATOM 1052 N N . GLU A 1 135 ? 3.339 -7.219 49.899 1.00 63.03 135 GLU A N 1
ATOM 1053 C CA . GLU A 1 135 ? 3.124 -7.482 51.310 1.00 63.03 135 GLU A CA 1
ATOM 1054 C C . GLU A 1 135 ? 4.412 -7.050 51.993 1.00 63.03 135 GLU A C 1
ATOM 1056 O O . GLU A 1 135 ? 5.496 -7.511 51.625 1.00 63.03 135 GLU A O 1
ATOM 1061 N N . ASP A 1 136 ? 4.261 -6.088 52.897 1.00 57.94 136 ASP A N 1
ATOM 1062 C CA . ASP A 1 136 ? 5.261 -5.642 53.846 1.00 57.94 136 ASP A CA 1
ATOM 1063 C C . ASP A 1 136 ? 6.130 -6.828 54.289 1.00 57.94 136 ASP A C 1
ATOM 1065 O O . ASP A 1 136 ? 5.762 -7.597 55.177 1.00 57.94 136 ASP A O 1
ATOM 1069 N N . ILE A 1 137 ? 7.312 -6.964 53.688 1.00 54.44 137 ILE A N 1
ATOM 1070 C CA . ILE A 1 137 ? 8.422 -7.654 54.335 1.00 54.44 137 ILE A CA 1
ATOM 1071 C C . ILE A 1 137 ? 9.088 -6.580 55.188 1.00 54.44 137 ILE A C 1
ATOM 1073 O O . ILE A 1 137 ? 10.049 -5.928 54.778 1.00 54.44 137 ILE A O 1
ATOM 1077 N N . ILE A 1 138 ? 8.487 -6.338 56.351 1.00 56.25 138 ILE A N 1
ATOM 1078 C CA . ILE A 1 138 ? 9.209 -5.814 57.507 1.00 56.25 138 ILE A CA 1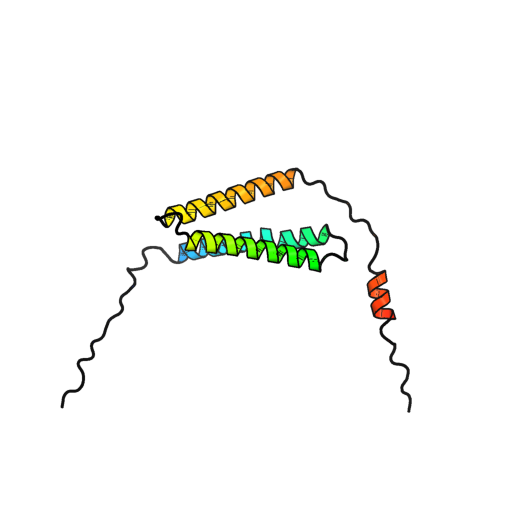
ATOM 1079 C C . ILE A 1 138 ? 9.851 -7.018 58.207 1.00 56.25 138 ILE A C 1
ATOM 1081 O O . ILE A 1 138 ? 9.199 -8.050 58.352 1.00 56.25 138 ILE A O 1
ATOM 1085 N N . GLU A 1 139 ? 11.087 -6.807 58.669 1.00 42.72 139 GLU A N 1
ATOM 1086 C CA . GLU A 1 139 ? 12.059 -7.738 59.290 1.00 42.72 139 GLU A CA 1
ATOM 1087 C C . GLU A 1 139 ? 13.020 -8.491 58.355 1.00 42.72 139 GLU A C 1
ATOM 1089 O O . GLU A 1 139 ? 12.626 -9.448 57.654 1.00 42.72 139 GLU A O 1
#

Foldseek 3Di:
DDDDPPPPPPPPPDDPDPDDPVVVVVVVVVVVVVCCVCPVVVLVVVCVQDDPVCNVVSVVVSVVVVVVVVVVVVVCVVVCPDVDPVVVVVVVVVVVVVVVVVVVVVVVVDDRDPDPPDDDVVVVVVVVVPPDDPDDPDD

Secondary structure (DSSP, 8-state):
-------------S----S-HHHHHHHHHHHHHHHIIIIIHHHHHHHHTS-GGGHHHHHHHHHHHHHHHHHHHHHHHHHT--SSHHHHHHHHHHHHHHHHHHHHHHHHT--PPPP---SSSHHHHHHHHHS--------

Radius of gyration: 27.35 Å; chains: 1; bounding box: 84×30×81 Å

pLDDT: mean 76.79, std 14.43, range [42.72, 95.25]